Protein AF-A0A0R2E5A0-F1 (afdb_monomer_lite)

Sequence (53 aa):
MNDKEKIDDAFAEYFFKNFYQDRGMRKWQGFFLSDHTQALKKQRMNQEKNDQE

Radius of gyration: 21.4 Å; chains: 1; bounding box: 48×29×50 Å

Structure (mmCIF, N/CA/C/O backbone):
data_AF-A0A0R2E5A0-F1
#
_entry.id   AF-A0A0R2E5A0-F1
#
loop_
_atom_site.group_PDB
_atom_site.id
_atom_site.type_symbol
_atom_site.label_atom_id
_atom_site.label_alt_id
_atom_site.label_comp_id
_atom_site.label_asym_id
_atom_site.label_entity_id
_atom_site.label_seq_id
_atom_site.pdbx_PDB_ins_code
_atom_site.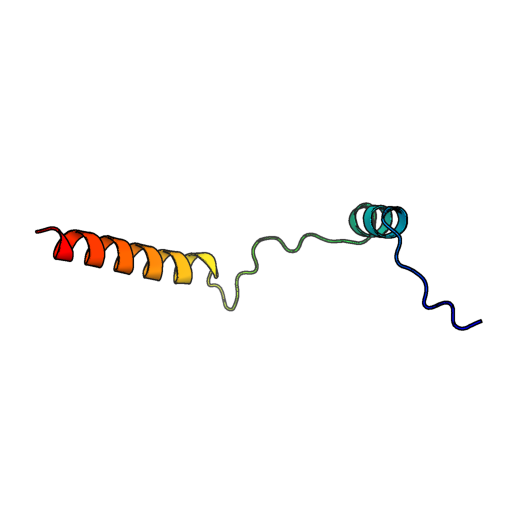Cartn_x
_atom_site.Cartn_y
_atom_site.Cartn_z
_atom_site.occupancy
_atom_site.B_iso_or_equiv
_atom_site.auth_seq_id
_atom_site.auth_comp_id
_atom_site.auth_asym_id
_atom_site.auth_atom_id
_atom_site.pdbx_PDB_model_num
ATOM 1 N N . MET A 1 1 ? 35.951 1.835 -16.011 1.00 39.84 1 MET A N 1
ATOM 2 C CA . MET A 1 1 ? 34.634 2.462 -15.796 1.00 39.84 1 MET A CA 1
ATOM 3 C C . MET A 1 1 ? 33.880 1.581 -14.830 1.00 39.84 1 MET A C 1
ATOM 5 O O . MET A 1 1 ? 33.650 0.425 -15.149 1.00 39.84 1 MET A O 1
ATOM 9 N N . ASN A 1 2 ? 33.647 2.066 -13.612 1.00 52.38 2 ASN A N 1
ATOM 10 C CA . ASN A 1 2 ? 32.872 1.342 -12.608 1.00 52.38 2 ASN A CA 1
ATOM 11 C C . ASN A 1 2 ? 31.479 1.977 -12.587 1.00 52.38 2 ASN A C 1
ATOM 13 O O . ASN A 1 2 ? 31.085 2.642 -11.630 1.00 52.38 2 ASN A O 1
ATOM 17 N N . ASP A 1 3 ? 30.793 1.845 -13.721 1.00 61.66 3 ASP A N 1
ATOM 18 C CA . ASP A 1 3 ? 29.416 2.276 -13.893 1.00 61.66 3 ASP A CA 1
ATOM 19 C C . ASP A 1 3 ? 28.546 1.232 -13.205 1.00 61.66 3 ASP A C 1
ATOM 21 O O . ASP A 1 3 ? 28.041 0.298 -13.821 1.00 61.66 3 ASP A O 1
ATOM 25 N N . LYS A 1 4 ? 28.426 1.356 -11.877 1.00 61.84 4 LYS A N 1
ATOM 26 C CA . LYS A 1 4 ? 27.269 0.801 -11.176 1.00 61.84 4 LYS A CA 1
ATOM 27 C C . LYS A 1 4 ? 26.063 1.332 -11.931 1.00 61.84 4 LYS A C 1
ATOM 29 O O . LYS A 1 4 ? 25.839 2.541 -11.884 1.00 61.84 4 LYS A O 1
ATOM 34 N N . GLU A 1 5 ? 25.393 0.444 -12.660 1.00 65.44 5 GLU A N 1
ATOM 35 C CA . GLU A 1 5 ? 24.178 0.712 -13.419 1.00 65.44 5 GLU A CA 1
ATOM 36 C C . GLU A 1 5 ? 23.299 1.632 -12.580 1.00 65.44 5 GLU A C 1
ATOM 38 O O . GLU A 1 5 ? 22.764 1.242 -11.537 1.00 65.44 5 GLU A O 1
ATOM 43 N N . LYS A 1 6 ? 23.276 2.913 -12.957 1.00 68.56 6 LYS A N 1
ATOM 44 C CA . LYS A 1 6 ? 22.448 3.886 -12.269 1.00 68.56 6 LYS A CA 1
ATOM 45 C C . LYS A 1 6 ? 21.030 3.481 -12.609 1.00 68.56 6 LYS A C 1
ATOM 47 O O . LYS A 1 6 ? 20.618 3.626 -13.752 1.00 68.56 6 LYS A O 1
ATOM 52 N N . ILE A 1 7 ? 20.328 2.934 -11.624 1.00 78.38 7 ILE A N 1
ATOM 53 C CA . ILE A 1 7 ? 18.887 2.751 -11.712 1.00 78.38 7 ILE A CA 1
ATOM 54 C C . ILE A 1 7 ? 18.314 4.152 -11.918 1.00 78.38 7 ILE A C 1
ATOM 56 O O . ILE A 1 7 ? 18.394 4.989 -11.018 1.00 78.38 7 ILE A O 1
ATOM 60 N N . ASP A 1 8 ? 17.848 4.418 -13.133 1.00 85.12 8 ASP A N 1
ATOM 61 C CA . ASP A 1 8 ? 17.131 5.637 -13.468 1.00 85.12 8 ASP A CA 1
ATOM 62 C C . ASP A 1 8 ? 15.623 5.433 -13.266 1.00 85.12 8 ASP A C 1
ATOM 64 O O . ASP A 1 8 ? 15.123 4.309 -13.130 1.00 85.12 8 ASP A O 1
ATOM 68 N N . ASP A 1 9 ? 14.892 6.543 -13.202 1.00 88.12 9 ASP A N 1
ATOM 69 C CA . ASP A 1 9 ? 13.454 6.517 -12.931 1.00 88.12 9 ASP A CA 1
ATOM 70 C C . ASP A 1 9 ? 12.675 5.800 -14.047 1.00 88.12 9 ASP A C 1
ATOM 72 O O . ASP A 1 9 ? 11.666 5.145 -13.783 1.00 88.12 9 ASP A O 1
ATOM 76 N N . ALA A 1 10 ? 13.173 5.851 -15.287 1.00 90.44 10 ALA A N 1
ATOM 77 C CA . ALA A 1 10 ? 12.559 5.182 -16.431 1.00 90.44 10 ALA A CA 1
ATOM 78 C C . ALA A 1 10 ? 12.663 3.651 -16.320 1.00 90.44 10 ALA A C 1
ATOM 80 O O . ALA A 1 10 ? 11.697 2.928 -16.586 1.00 90.44 10 ALA A O 1
ATOM 81 N N . PHE A 1 11 ? 13.813 3.144 -15.883 1.00 90.88 11 PHE A N 1
ATOM 82 C CA . PHE A 1 11 ? 14.025 1.733 -15.603 1.00 90.88 11 PHE A CA 1
ATOM 83 C C . PHE A 1 11 ? 13.174 1.277 -14.418 1.00 90.88 11 PHE A C 1
ATOM 85 O O . PHE A 1 11 ? 12.572 0.202 -14.478 1.00 90.88 11 PHE A O 1
ATOM 92 N N . ALA A 1 12 ? 13.070 2.098 -13.368 1.00 89.25 12 ALA A N 1
ATOM 93 C CA . ALA A 1 12 ? 12.193 1.810 -12.239 1.00 89.25 12 ALA A CA 1
ATOM 94 C C . ALA A 1 12 ? 10.728 1.666 -12.694 1.00 89.25 12 ALA A C 1
ATOM 96 O O . ALA A 1 12 ? 10.081 0.669 -12.366 1.00 89.25 12 ALA A O 1
ATOM 97 N N . GLU A 1 13 ? 10.217 2.593 -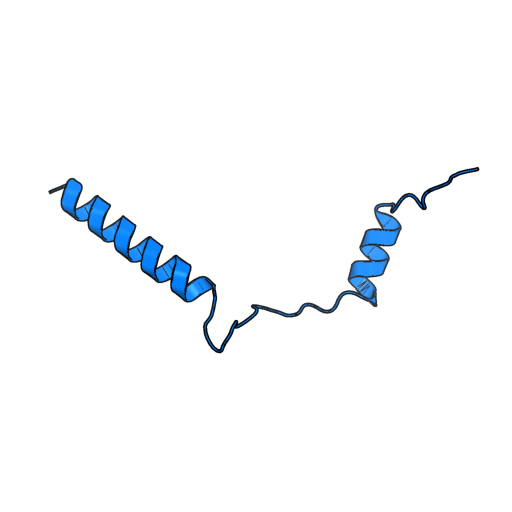13.509 1.00 91.81 13 GLU A N 1
ATOM 98 C CA . GLU A 1 13 ? 8.852 2.528 -14.048 1.00 91.81 13 GLU A CA 1
ATOM 99 C C . GLU A 1 13 ? 8.632 1.283 -14.923 1.00 91.81 13 GLU A C 1
ATOM 101 O O . GLU A 1 13 ? 7.657 0.545 -14.739 1.00 91.81 13 GLU A O 1
ATOM 106 N N . TYR A 1 14 ? 9.564 0.995 -15.836 1.00 93.75 14 TYR A N 1
ATOM 107 C CA . TYR A 1 14 ? 9.520 -0.203 -16.675 1.00 93.75 14 TYR A CA 1
ATOM 108 C C . TYR A 1 14 ? 9.494 -1.491 -15.840 1.00 93.75 14 TYR A C 1
ATOM 110 O O . TYR A 1 14 ? 8.723 -2.412 -16.140 1.00 93.75 14 TYR A O 1
ATOM 118 N N . PHE A 1 15 ? 10.290 -1.545 -14.772 1.00 92.06 15 PHE A N 1
ATOM 119 C CA . PHE A 1 15 ? 10.327 -2.675 -13.854 1.00 92.06 15 PHE A CA 1
ATOM 120 C C . PHE A 1 15 ? 8.987 -2.864 -13.133 1.00 92.06 15 PHE A C 1
ATOM 122 O O . PHE A 1 15 ? 8.425 -3.963 -13.155 1.00 92.06 15 PHE A O 1
ATOM 129 N N . PHE A 1 16 ? 8.433 -1.798 -12.547 1.00 91.19 16 PHE A N 1
ATOM 130 C CA . PHE A 1 16 ? 7.147 -1.869 -11.848 1.00 91.19 16 PHE A CA 1
ATOM 131 C C . PHE A 1 16 ? 5.985 -2.241 -12.773 1.00 91.19 16 PHE A C 1
ATOM 133 O O . PHE A 1 16 ? 5.080 -2.962 -12.359 1.00 91.19 16 PHE A O 1
ATOM 140 N N . LYS A 1 17 ? 6.017 -1.804 -14.034 1.00 91.69 17 LYS A N 1
ATOM 141 C CA . LYS A 1 17 ? 4.956 -2.104 -15.001 1.00 91.69 17 LYS A CA 1
ATOM 142 C C . LYS A 1 17 ? 4.961 -3.555 -15.484 1.00 91.69 17 LYS A C 1
ATOM 144 O O . LYS A 1 17 ? 3.894 -4.126 -15.691 1.00 91.69 17 LYS A O 1
ATOM 149 N N . ASN A 1 18 ? 6.141 -4.124 -15.725 1.00 94.44 18 ASN A N 1
ATOM 150 C CA . ASN A 1 18 ? 6.257 -5.399 -16.441 1.00 94.44 18 ASN A CA 1
ATOM 151 C C . ASN A 1 18 ? 6.663 -6.573 -15.543 1.00 94.44 18 ASN A C 1
ATOM 153 O O . ASN A 1 18 ? 6.343 -7.716 -15.861 1.00 94.44 18 ASN A O 1
ATOM 157 N N . PHE A 1 19 ?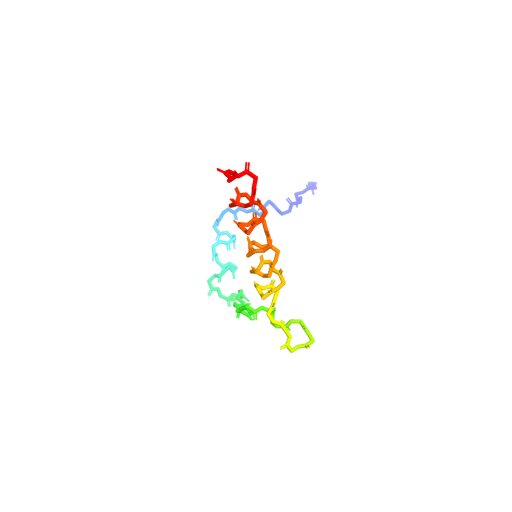 7.369 -6.311 -14.440 1.00 91.81 19 PHE A N 1
ATOM 158 C CA . PHE A 1 19 ? 7.990 -7.358 -13.620 1.00 91.81 19 PHE A CA 1
ATOM 159 C C . PHE A 1 19 ? 7.501 -7.369 -12.172 1.00 91.81 19 PHE A C 1
ATOM 161 O O . PHE A 1 19 ? 7.537 -8.419 -11.527 1.00 91.81 19 PHE A O 1
ATOM 168 N N . TYR A 1 20 ? 7.035 -6.238 -11.638 1.00 88.12 20 TYR A N 1
ATOM 169 C CA . TYR A 1 20 ? 6.511 -6.199 -10.279 1.00 88.12 20 TYR A CA 1
ATOM 170 C C . TYR A 1 20 ? 5.142 -6.877 -10.197 1.00 88.12 20 TYR A C 1
ATOM 172 O O . TYR A 1 20 ? 4.178 -6.480 -10.845 1.00 88.12 20 TYR A O 1
ATOM 180 N N . GLN A 1 21 ? 5.057 -7.896 -9.348 1.00 85.56 21 GLN A N 1
ATOM 181 C CA . GLN A 1 21 ? 3.801 -8.532 -8.978 1.00 85.56 21 GLN A CA 1
ATOM 182 C C . GLN A 1 21 ? 3.397 -8.031 -7.597 1.00 85.56 21 GLN A C 1
ATOM 184 O O . GLN A 1 21 ? 4.091 -8.291 -6.606 1.00 85.56 21 GLN A O 1
ATOM 189 N N . ASP A 1 22 ? 2.272 -7.319 -7.533 1.00 79.12 22 ASP A N 1
ATOM 190 C CA . ASP A 1 22 ? 1.695 -6.923 -6.258 1.00 79.12 22 ASP A CA 1
ATOM 191 C C . ASP A 1 22 ? 1.291 -8.182 -5.482 1.00 79.12 22 ASP A C 1
ATOM 193 O O . ASP A 1 22 ? 0.507 -9.011 -5.946 1.00 79.12 2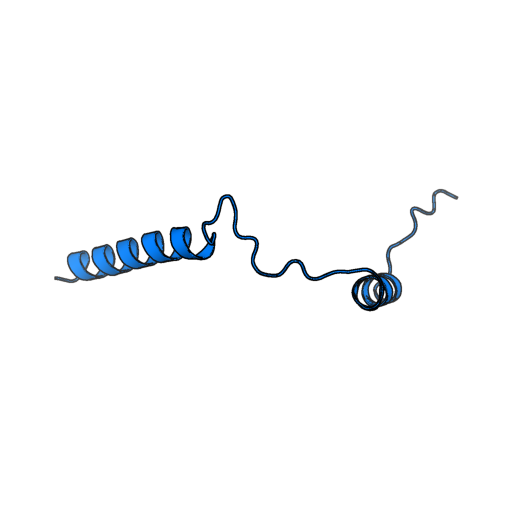2 ASP A O 1
ATOM 197 N N . ARG A 1 23 ? 1.865 -8.347 -4.290 1.00 76.44 23 ARG A N 1
ATOM 198 C CA . ARG A 1 23 ? 1.587 -9.500 -3.424 1.00 76.44 23 ARG A CA 1
ATOM 199 C C . ARG A 1 23 ? 0.339 -9.285 -2.566 1.00 76.44 23 ARG A C 1
ATOM 201 O O . ARG A 1 23 ? 0.001 -10.167 -1.775 1.00 76.44 23 ARG A O 1
ATOM 208 N N . GLY A 1 24 ? -0.316 -8.128 -2.694 1.00 75.12 24 GLY A N 1
ATOM 209 C CA . GLY A 1 24 ? -1.425 -7.713 -1.849 1.00 75.12 24 GLY A CA 1
ATOM 210 C C . GLY A 1 24 ? -1.031 -7.634 -0.370 1.00 75.12 24 GLY A C 1
ATOM 211 O O . GLY A 1 24 ? 0.143 -7.701 0.010 1.00 75.12 24 GLY A O 1
ATOM 212 N N . MET A 1 25 ? -2.028 -7.513 0.509 1.00 69.31 25 MET A N 1
ATOM 213 C CA . MET A 1 25 ? -1.799 -7.596 1.953 1.00 69.31 25 MET A CA 1
ATOM 214 C C . MET A 1 25 ? -1.246 -8.976 2.328 1.00 69.31 25 MET A C 1
ATOM 216 O O . MET A 1 25 ? -1.953 -9.985 2.267 1.00 69.31 25 MET A O 1
ATOM 220 N N . ARG A 1 26 ? 0.014 -9.015 2.780 1.00 63.53 26 ARG A N 1
ATOM 221 C CA . ARG A 1 26 ? 0.629 -10.232 3.322 1.00 63.53 26 ARG A CA 1
ATOM 222 C C . ARG A 1 26 ? -0.090 -10.619 4.612 1.00 63.53 26 ARG A C 1
ATOM 224 O O . ARG A 1 26 ? 0.127 -10.018 5.662 1.00 63.53 26 ARG A O 1
ATOM 231 N N . LYS A 1 27 ? -0.925 -11.654 4.534 1.00 59.75 27 LYS A N 1
ATOM 232 C CA . LYS A 1 27 ? -1.341 -12.419 5.710 1.00 59.75 27 LYS A CA 1
ATOM 233 C C . LYS A 1 27 ? -0.129 -13.214 6.181 1.00 59.75 27 LYS A C 1
ATOM 235 O O . LYS A 1 27 ? 0.348 -14.086 5.455 1.00 59.75 27 LYS A O 1
ATOM 240 N N . TRP A 1 28 ? 0.403 -12.903 7.356 1.00 63.22 28 TRP A N 1
ATOM 241 C CA . TRP A 1 28 ? 1.476 -13.696 7.947 1.00 63.22 28 TRP A CA 1
ATOM 242 C C . TRP A 1 28 ? 0.848 -14.695 8.916 1.00 63.22 28 TRP A C 1
ATOM 244 O O . TRP A 1 28 ? 0.115 -14.297 9.815 1.00 63.22 28 TRP A O 1
ATOM 254 N N . GLN A 1 29 ? 1.074 -15.995 8.689 1.00 66.88 29 GLN A N 1
ATOM 255 C CA . GLN A 1 29 ? 0.492 -17.078 9.502 1.00 66.88 29 GLN A CA 1
ATOM 256 C C . GLN A 1 29 ? -1.045 -17.020 9.618 1.00 66.88 29 GLN A C 1
ATOM 258 O O . GLN A 1 29 ? -1.613 -17.321 10.659 1.00 66.88 29 GLN A O 1
ATOM 263 N N . GLY A 1 30 ? -1.739 -16.600 8.556 1.00 66.50 30 GLY A N 1
ATOM 264 C CA . GLY A 1 30 ? -3.204 -16.505 8.554 1.00 66.50 30 GLY A CA 1
ATOM 265 C C . GLY A 1 30 ? -3.780 -15.259 9.237 1.00 66.50 30 GLY A C 1
ATOM 266 O O . GLY A 1 30 ? -4.985 -15.043 9.144 1.00 66.50 30 GLY A O 1
ATOM 267 N N . PHE A 1 31 ? -2.946 -14.399 9.829 1.00 60.62 31 PHE A N 1
ATOM 268 C CA . PHE A 1 31 ? -3.367 -13.141 10.446 1.00 60.62 31 PHE A CA 1
ATOM 269 C C . PHE A 1 31 ? -3.000 -11.949 9.563 1.00 60.62 31 PHE A C 1
ATOM 271 O O . PHE A 1 31 ? -1.924 -11.907 8.952 1.00 60.62 31 PHE A O 1
ATOM 278 N N . PHE A 1 32 ? -3.883 -10.954 9.488 1.00 66.62 32 PHE A N 1
ATOM 279 C CA . PHE A 1 32 ? -3.514 -9.680 8.890 1.00 66.62 32 PHE A CA 1
ATOM 280 C C . PHE A 1 32 ? -2.635 -8.892 9.871 1.00 66.62 32 PHE A C 1
ATOM 282 O O . PHE A 1 32 ? -2.992 -8.709 11.032 1.00 66.62 32 PHE A O 1
ATOM 289 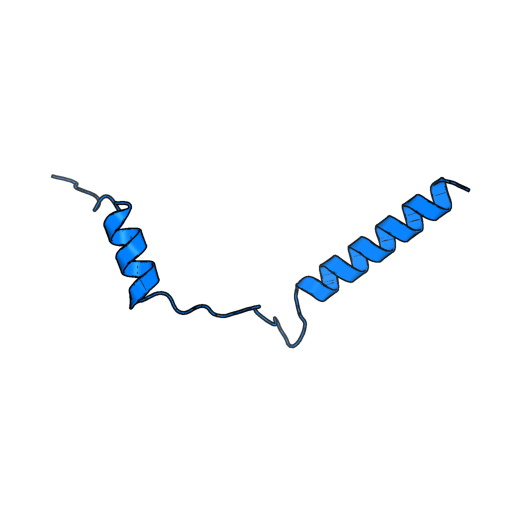N N . LEU A 1 33 ? -1.509 -8.348 9.402 1.00 64.75 33 LEU A N 1
ATOM 290 C CA . LEU A 1 33 ? -0.695 -7.400 10.184 1.00 64.75 33 LEU A CA 1
ATOM 291 C C . LEU A 1 33 ? -1.502 -6.157 10.618 1.00 64.75 33 LEU A C 1
ATOM 293 O O . LEU A 1 33 ? -1.226 -5.555 11.659 1.00 64.75 33 LEU A O 1
ATOM 297 N N . SER A 1 34 ? -2.537 -5.801 9.848 1.00 64.31 34 SER A N 1
ATOM 298 C CA . SER A 1 34 ? -3.493 -4.752 10.203 1.00 64.31 34 SER A CA 1
ATOM 299 C C . SER A 1 34 ? -4.294 -5.080 11.461 1.00 64.31 34 SER A C 1
ATOM 301 O O . SER A 1 34 ? -4.706 -4.158 12.156 1.00 64.31 34 SER A O 1
ATOM 303 N N . ASP A 1 35 ? -4.525 -6.350 11.799 1.00 61.59 35 ASP A N 1
ATOM 304 C CA . ASP A 1 35 ? -5.332 -6.710 12.974 1.00 61.59 35 ASP A CA 1
ATOM 305 C C . ASP A 1 35 ? -4.562 -6.476 14.278 1.00 61.59 35 ASP A C 1
ATOM 307 O O . ASP A 1 35 ? -5.139 -6.021 15.267 1.00 61.59 35 ASP A O 1
ATOM 311 N N . HIS A 1 36 ? -3.238 -6.667 14.271 1.00 62.38 36 HIS A N 1
ATOM 312 C CA . HIS A 1 36 ? -2.410 -6.369 15.443 1.00 62.38 36 HIS A CA 1
ATOM 313 C C . HIS A 1 36 ? -2.332 -4.858 15.714 1.00 62.38 36 HIS A C 1
ATOM 315 O O . HIS A 1 36 ? -2.472 -4.402 16.848 1.00 62.38 36 HIS A O 1
ATOM 321 N N . THR A 1 37 ? -2.184 -4.052 14.661 1.00 64.62 37 THR A N 1
ATOM 322 C CA . THR A 1 37 ? -2.170 -2.585 14.789 1.00 64.62 37 THR A CA 1
ATOM 323 C C . THR A 1 37 ? -3.546 -2.009 15.128 1.00 64.62 37 THR A C 1
ATOM 325 O O . THR A 1 37 ? -3.622 -1.032 15.877 1.00 64.62 37 THR A O 1
ATOM 328 N N . GLN A 1 38 ? -4.637 -2.620 14.658 1.00 69.88 38 GLN A N 1
ATOM 329 C CA . GLN A 1 38 ? -6.002 -2.241 15.038 1.00 69.88 38 GLN A CA 1
ATOM 330 C C . GLN A 1 38 ? -6.287 -2.493 16.524 1.00 69.88 38 GLN A C 1
ATOM 332 O O . GLN A 1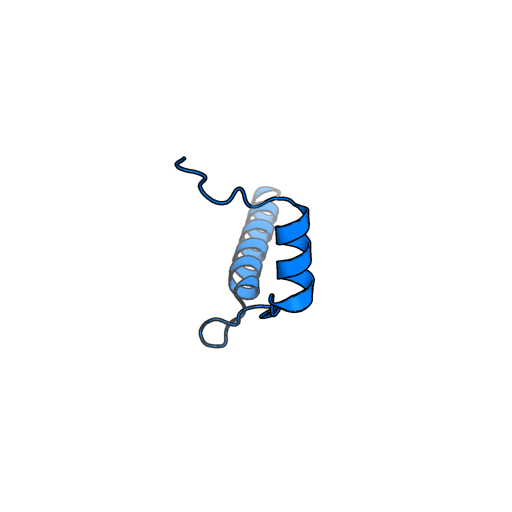 38 ? -6.851 -1.615 17.182 1.00 69.88 38 GLN A O 1
ATOM 337 N N . ALA A 1 39 ? -5.861 -3.636 17.073 1.00 72.94 39 ALA A N 1
ATOM 338 C CA . ALA A 1 39 ? -6.011 -3.935 18.499 1.00 72.94 39 ALA A CA 1
ATOM 339 C C . ALA A 1 39 ? -5.275 -2.904 19.374 1.00 72.94 39 ALA A C 1
ATOM 341 O O . ALA A 1 39 ? -5.874 -2.325 20.283 1.00 72.94 39 ALA A O 1
ATOM 342 N N . LEU A 1 40 ? -4.022 -2.584 19.029 1.00 75.88 40 LEU A N 1
ATOM 343 C CA . LEU A 1 40 ? -3.230 -1.560 19.722 1.00 75.88 40 LEU A CA 1
ATOM 344 C C . LEU A 1 40 ? -3.853 -0.161 19.604 1.00 75.88 40 LEU A C 1
ATOM 346 O O . LEU A 1 40 ? -3.876 0.601 20.569 1.00 75.88 40 LEU A O 1
ATOM 350 N N . LYS A 1 41 ? -4.397 0.191 18.432 1.00 74.69 41 LYS A N 1
ATOM 351 C CA . LYS A 1 41 ? -5.100 1.466 18.227 1.00 74.69 41 LYS A CA 1
ATOM 352 C C . LYS A 1 41 ? -6.346 1.567 19.110 1.00 74.69 41 LYS A C 1
ATOM 354 O O . LYS A 1 41 ? -6.549 2.603 19.734 1.00 74.69 41 LYS A O 1
ATOM 359 N N . LYS A 1 42 ? -7.136 0.495 19.208 1.00 76.62 42 LYS A N 1
ATOM 360 C CA . LYS A 1 42 ? -8.322 0.438 20.073 1.00 76.62 42 LYS A CA 1
ATOM 361 C C . LYS A 1 42 ? -7.957 0.552 21.556 1.00 76.62 42 LYS A C 1
ATOM 363 O O . LYS A 1 42 ? -8.652 1.246 22.288 1.00 76.62 42 LYS A O 1
ATOM 368 N N . GLN A 1 43 ? -6.864 -0.081 21.988 1.00 79.06 43 GLN A N 1
ATOM 369 C CA . GLN A 1 43 ? -6.373 0.042 23.364 1.00 79.06 43 GLN A CA 1
ATOM 370 C C . GLN A 1 43 ? -5.958 1.477 23.703 1.00 79.06 43 GLN A C 1
ATOM 372 O O . GLN A 1 43 ? -6.403 1.992 24.723 1.00 79.06 43 GLN A O 1
ATOM 377 N N . ARG A 1 44 ? -5.195 2.144 22.825 1.00 81.44 44 ARG A N 1
ATOM 378 C CA . ARG A 1 44 ? -4.815 3.557 23.014 1.00 81.44 44 ARG A CA 1
ATOM 379 C C . ARG A 1 44 ? -6.027 4.483 23.083 1.00 81.44 44 ARG A C 1
ATOM 381 O O . ARG A 1 44 ? -6.124 5.276 24.004 1.00 81.44 44 ARG A O 1
ATOM 388 N N . MET A 1 45 ? -6.989 4.315 22.174 1.00 79.50 45 MET A N 1
ATOM 389 C CA . MET A 1 45 ? -8.226 5.107 22.179 1.00 79.50 45 MET A CA 1
ATOM 390 C C . MET A 1 45 ? -9.056 4.909 23.455 1.00 79.50 45 MET A C 1
ATOM 392 O O . MET A 1 45 ? -9.733 5.831 23.893 1.00 79.50 45 MET A O 1
ATOM 396 N N . ASN A 1 46 ? -9.045 3.709 24.043 1.00 78.75 46 ASN A N 1
ATOM 397 C CA . ASN A 1 46 ? -9.721 3.464 25.315 1.00 78.75 46 ASN A CA 1
ATOM 398 C C . ASN A 1 46 ? -8.957 4.060 26.506 1.00 78.75 46 ASN A C 1
ATOM 400 O O . ASN A 1 46 ? -9.598 4.550 27.424 1.00 78.75 46 ASN A O 1
ATOM 404 N N . GLN A 1 47 ? -7.621 4.035 26.495 1.00 78.62 47 GLN A N 1
ATOM 405 C CA . GLN A 1 47 ? -6.806 4.690 27.525 1.00 78.62 47 GLN A CA 1
ATOM 406 C C . GLN A 1 47 ? -7.012 6.208 27.504 1.00 78.62 47 GLN A C 1
ATOM 408 O O . GLN A 1 47 ? -7.374 6.778 28.522 1.00 78.62 47 GLN A O 1
ATOM 413 N N . GLU A 1 48 ? -6.936 6.833 26.326 1.00 75.25 48 GLU A N 1
ATOM 414 C CA . GLU A 1 48 ? -7.175 8.273 26.152 1.00 75.25 48 GLU A CA 1
ATOM 415 C C . GLU A 1 48 ? -8.568 8.713 26.628 1.00 75.25 48 GLU A C 1
ATOM 417 O O . GLU A 1 48 ? -8.722 9.822 27.126 1.00 75.25 48 GLU A O 1
ATOM 422 N N . LYS A 1 49 ? -9.588 7.857 26.483 1.00 74.44 49 LYS A N 1
ATOM 423 C CA . LYS A 1 49 ? -10.936 8.134 27.000 1.00 74.44 49 LYS A CA 1
ATOM 424 C C . LYS A 1 49 ? -11.010 8.056 28.520 1.00 74.44 49 LYS A C 1
ATOM 426 O O . LYS A 1 49 ? -11.673 8.890 29.116 1.00 74.44 49 LYS A O 1
ATOM 431 N N . ASN A 1 50 ? -10.344 7.073 29.120 1.00 71.81 50 ASN A N 1
ATOM 432 C CA . ASN A 1 50 ? -10.328 6.900 30.571 1.00 71.81 50 ASN A CA 1
ATOM 433 C C . ASN A 1 50 ? -9.489 7.977 31.277 1.00 71.81 50 ASN A C 1
ATOM 435 O O . ASN A 1 50 ? -9.734 8.255 32.440 1.00 71.81 50 ASN A O 1
ATOM 439 N N . ASP A 1 51 ? -8.511 8.569 30.587 1.00 69.00 51 ASP A N 1
ATOM 440 C CA . ASP A 1 51 ? -7.679 9.656 31.119 1.00 69.00 51 ASP A CA 1
ATOM 441 C C . ASP A 1 51 ? -8.365 11.040 31.016 1.00 69.00 51 ASP A C 1
ATOM 443 O O . ASP A 1 51 ? -7.860 12.024 31.557 1.00 69.00 51 ASP A O 1
ATOM 447 N N . GLN A 1 52 ? -9.489 11.136 30.292 1.00 57.31 52 GLN A N 1
ATOM 448 C CA . GLN A 1 52 ? -10.281 12.364 30.112 1.00 57.31 52 GLN A CA 1
ATOM 449 C C . GLN A 1 52 ? -11.528 12.440 31.010 1.00 57.31 52 GLN A C 1
ATOM 451 O O . GLN A 1 52 ? -12.261 13.428 30.932 1.00 57.31 52 GLN A O 1
ATOM 456 N N . GLU A 1 53 ? -11.763 11.426 31.842 1.00 53.41 53 GLU A N 1
ATOM 457 C CA . GLU A 1 53 ? -12.877 11.320 32.795 1.00 53.41 53 GLU A CA 1
ATOM 458 C C . GLU A 1 53 ? -12.358 11.390 34.240 1.00 53.41 53 GLU A C 1
ATOM 460 O O . GLU A 1 53 ? -13.010 12.075 35.061 1.00 53.41 53 GLU A O 1
#

Secondary structure (DSSP, 8-state):
--------HHHHHHHHHHT-----S-EETTEEHHHHHHHHHHHHHHHHHHTT-

pLDDT: mean 74.07, std 12.42, range [39.84, 94.44]

Foldseek 3Di:
DPCPPPCDPVNVVVCCVPPDDDPDQDDDPNHGPVVVVVVVVVVVVVVVVVVVD

Organism: NCBI:txid1046596